Protein AF-A0A8R1HQI3-F1 (afdb_monomer_lite)

Organism: Caenorhabditis japonica (NCBI:txid281687)

InterPro domains:
  IPR038948 Protein POLR1D, isoform 2-like [PTHR34769] (55-111)
  IPR060590 POLR1D, N-terminal domain [PF28113] (49-102)

Secondary structure (DSSP, 8-state):
--HHHHHHHHHHHHHHHHHHHHHHTT--------SS-TTHHHHHHHHHHHHHHHHHHHHHHHHHHHHHHHHHHHHH-TT-S------S--HHHHHHHHHHHS-------PPP-

Structure (mmCIF, N/CA/C/O backbone):
data_AF-A0A8R1HQI3-F1
#
_entry.id   AF-A0A8R1HQI3-F1
#
loop_
_atom_site.group_PDB
_atom_site.id
_atom_site.type_symbol
_atom_site.label_atom_id
_atom_site.label_alt_id
_atom_site.label_comp_id
_atom_site.label_asym_id
_atom_site.label_entity_id
_atom_site.label_seq_id
_atom_site.pdbx_PDB_ins_code
_atom_site.Cartn_x
_atom_site.Cartn_y
_atom_site.Cartn_z
_atom_site.occupancy
_atom_site.B_iso_or_equiv
_atom_site.auth_seq_id
_atom_site.auth_comp_id
_atom_site.auth_asym_id
_atom_site.auth_atom_id
_atom_site.pdbx_PDB_model_num
ATOM 1 N N . MET A 1 1 ? 20.725 -48.445 -47.291 1.00 54.22 1 MET A N 1
ATOM 2 C CA . MET A 1 1 ? 21.221 -49.266 -46.162 1.00 54.22 1 MET A CA 1
ATOM 3 C C . MET A 1 1 ? 22.489 -48.640 -45.551 1.00 54.22 1 MET A C 1
ATOM 5 O O . MET A 1 1 ? 23.578 -49.140 -45.784 1.00 54.22 1 MET A O 1
ATOM 9 N N . SER A 1 2 ? 22.367 -47.527 -44.808 1.00 58.84 2 SER A N 1
ATOM 10 C CA . SER A 1 2 ? 23.487 -46.846 -44.094 1.00 58.84 2 SER A CA 1
ATOM 11 C C . SER A 1 2 ? 23.054 -46.206 -42.755 1.00 58.84 2 SER A C 1
ATOM 13 O O . SER A 1 2 ? 23.852 -45.630 -42.022 1.00 58.84 2 SER A O 1
ATOM 15 N N . THR A 1 3 ? 21.785 -46.345 -42.371 1.00 73.06 3 THR A N 1
ATOM 16 C CA . THR A 1 3 ? 21.202 -45.599 -41.246 1.00 73.06 3 THR A CA 1
ATOM 17 C C . THR A 1 3 ? 21.750 -46.016 -39.886 1.00 73.06 3 THR A C 1
ATOM 19 O O . THR A 1 3 ? 21.820 -45.196 -38.978 1.00 73.06 3 THR A O 1
ATOM 22 N N . ASP A 1 4 ? 22.150 -47.276 -39.716 1.00 79.31 4 ASP A N 1
ATOM 23 C CA . ASP A 1 4 ? 22.550 -47.777 -38.396 1.00 79.31 4 ASP A CA 1
ATOM 24 C C . ASP A 1 4 ? 23.981 -47.384 -38.033 1.00 79.31 4 ASP A C 1
ATOM 26 O O . ASP A 1 4 ? 24.254 -47.055 -36.880 1.00 79.31 4 ASP A O 1
ATOM 30 N N . LYS A 1 5 ? 24.876 -47.299 -39.025 1.00 83.06 5 LYS A N 1
ATOM 31 C CA . LYS A 1 5 ? 26.230 -46.758 -38.829 1.00 83.06 5 LYS A CA 1
ATOM 32 C C . LYS A 1 5 ? 26.186 -45.261 -38.519 1.00 83.06 5 LYS A C 1
ATOM 34 O O . LYS A 1 5 ? 26.921 -44.790 -37.656 1.00 83.06 5 LYS A O 1
ATOM 39 N N . GLU A 1 6 ? 25.288 -44.524 -39.169 1.00 83.19 6 GLU A N 1
ATOM 40 C CA . GLU A 1 6 ? 25.058 -43.102 -38.894 1.00 83.19 6 GLU A CA 1
ATOM 41 C C . GLU A 1 6 ? 24.488 -42.873 -37.489 1.00 83.19 6 GLU A C 1
ATOM 43 O O . GLU A 1 6 ? 24.996 -42.021 -36.760 1.00 83.19 6 GLU A O 1
ATOM 48 N N . LYS A 1 7 ? 23.511 -43.682 -37.058 1.00 84.00 7 LYS A N 1
ATOM 49 C CA . LYS A 1 7 ? 22.971 -43.641 -35.687 1.00 84.00 7 LYS A CA 1
ATOM 50 C C . LYS A 1 7 ? 24.033 -43.979 -34.637 1.00 84.00 7 LYS A C 1
ATOM 52 O O . LYS A 1 7 ? 24.120 -43.300 -33.617 1.00 84.00 7 LYS A O 1
ATOM 57 N N . GLN A 1 8 ? 24.869 -44.990 -34.887 1.00 85.31 8 GLN A N 1
ATOM 58 C CA . GLN A 1 8 ? 25.975 -45.348 -33.989 1.00 85.31 8 GLN A CA 1
ATOM 59 C C . GLN A 1 8 ? 27.012 -44.227 -33.883 1.00 85.31 8 GLN A C 1
ATOM 61 O O . GLN A 1 8 ? 27.466 -43.918 -32.780 1.00 85.31 8 GLN A O 1
ATOM 66 N N . LYS A 1 9 ? 27.343 -43.577 -35.004 1.00 90.00 9 LYS A N 1
ATOM 67 C CA . LYS A 1 9 ? 28.240 -42.419 -35.025 1.00 90.00 9 LYS A CA 1
ATOM 68 C C . LYS A 1 9 ? 27.655 -41.246 -34.233 1.00 90.00 9 LYS A C 1
ATOM 70 O O . LYS A 1 9 ? 28.336 -40.706 -33.370 1.00 90.00 9 LYS A O 1
ATOM 75 N N . GLN A 1 10 ? 26.378 -40.919 -34.443 1.00 86.38 10 GLN A N 1
ATOM 76 C CA . GLN A 1 10 ? 25.692 -39.869 -33.682 1.00 86.38 10 GLN A CA 1
ATOM 77 C C . GLN A 1 10 ? 25.689 -40.163 -32.177 1.00 86.38 10 GLN A C 1
ATOM 79 O O . GLN A 1 10 ? 25.988 -39.280 -31.376 1.00 86.38 10 GLN A O 1
ATOM 84 N N . MET A 1 11 ? 25.413 -41.407 -31.777 1.00 88.06 11 MET A N 1
ATOM 85 C CA . MET A 1 11 ? 25.455 -41.820 -30.372 1.00 88.06 11 MET A CA 1
ATOM 86 C C . MET A 1 11 ? 26.858 -41.662 -29.767 1.00 88.06 11 MET A C 1
ATOM 88 O O . MET A 1 11 ? 26.991 -41.138 -28.660 1.00 88.06 11 MET A O 1
ATOM 92 N N . GLN A 1 12 ? 27.910 -42.054 -30.493 1.00 90.56 12 GLN A N 1
ATOM 93 C CA . GLN A 1 12 ? 29.293 -41.842 -30.052 1.00 90.56 12 GLN A CA 1
ATOM 94 C C . GLN A 1 12 ? 29.631 -40.352 -29.934 1.00 90.56 12 GLN A C 1
ATOM 96 O O . GLN A 1 12 ? 30.247 -39.947 -28.948 1.00 90.56 12 GLN A O 1
ATOM 101 N N . ASP A 1 13 ? 29.172 -39.522 -30.870 1.00 91.00 13 ASP A N 1
ATOM 102 C CA . ASP A 1 13 ? 29.363 -38.071 -30.827 1.00 91.00 13 ASP A CA 1
ATOM 103 C C . ASP A 1 13 ? 28.666 -37.438 -29.608 1.00 91.00 13 ASP A C 1
ATOM 105 O O . ASP A 1 13 ? 29.255 -36.588 -28.931 1.00 91.00 13 ASP A O 1
ATOM 109 N N . PHE A 1 14 ? 27.459 -37.894 -29.249 1.00 89.19 14 PHE A N 1
ATOM 110 C CA . PHE A 1 14 ? 26.763 -37.448 -28.035 1.00 89.19 14 PHE A CA 1
ATOM 111 C C . PHE A 1 14 ? 27.504 -37.842 -26.754 1.00 89.19 14 PHE A C 1
ATOM 113 O O . PHE A 1 14 ? 27.678 -37.001 -25.867 1.00 89.19 14 PHE A O 1
ATOM 120 N N . LEU A 1 15 ? 27.984 -39.084 -26.663 1.00 89.12 15 LEU A N 1
ATOM 121 C CA . LEU A 1 15 ? 28.762 -39.561 -25.515 1.00 89.12 15 LEU A CA 1
ATOM 122 C C . LEU A 1 15 ? 30.090 -38.804 -25.383 1.00 89.12 15 LEU A C 1
ATOM 124 O O . LEU A 1 15 ? 30.500 -38.444 -24.281 1.00 89.12 15 LEU A O 1
ATOM 128 N N . ASN A 1 16 ? 30.744 -38.494 -26.503 1.00 86.75 16 ASN A N 1
ATOM 129 C CA . ASN A 1 16 ? 31.960 -37.681 -26.531 1.00 86.75 16 ASN A CA 1
ATOM 130 C C . ASN A 1 16 ? 31.691 -36.237 -26.091 1.00 86.75 16 ASN A C 1
ATOM 132 O O . ASN A 1 16 ? 32.478 -35.668 -25.337 1.00 86.75 16 ASN A O 1
ATOM 136 N N . ARG A 1 17 ? 30.570 -35.644 -26.522 1.00 85.88 17 ARG A N 1
ATOM 137 C CA . ARG A 1 17 ? 30.162 -34.293 -26.115 1.00 85.88 17 ARG A CA 1
ATOM 138 C C . ARG A 1 17 ? 29.819 -34.221 -24.628 1.00 85.88 17 ARG A C 1
ATOM 140 O O . ARG A 1 17 ? 30.193 -33.245 -23.986 1.00 85.88 17 ARG A O 1
ATOM 147 N N . LYS A 1 18 ? 29.157 -35.245 -24.078 1.00 83.44 18 LYS A N 1
ATOM 148 C CA . LYS A 1 18 ? 28.880 -35.349 -22.638 1.00 83.44 18 LYS A CA 1
ATOM 149 C C . LYS A 1 18 ? 30.156 -35.500 -21.819 1.00 83.44 18 LYS A C 1
ATOM 151 O O . LYS A 1 18 ? 30.368 -34.689 -20.932 1.00 83.44 18 LYS A O 1
ATOM 156 N N . ARG A 1 19 ? 31.071 -36.393 -22.216 1.00 82.12 19 ARG A N 1
ATOM 157 C CA . ARG A 1 19 ? 32.392 -36.513 -21.570 1.00 82.12 19 ARG A CA 1
ATOM 158 C C . ARG A 1 19 ? 33.177 -35.199 -21.574 1.00 82.12 19 ARG A C 1
ATOM 160 O O . ARG A 1 19 ? 33.792 -34.861 -20.574 1.00 82.12 19 ARG A O 1
ATOM 167 N N . LYS A 1 20 ? 33.137 -34.438 -22.674 1.00 78.56 20 LYS A N 1
ATOM 168 C CA . LYS A 1 20 ? 33.763 -33.106 -22.746 1.00 78.56 20 LYS A CA 1
ATOM 169 C C . LYS A 1 20 ? 33.091 -32.089 -21.824 1.00 78.56 20 LYS A C 1
ATOM 171 O O . LYS A 1 20 ? 33.792 -31.298 -21.216 1.00 78.56 20 LYS A O 1
ATOM 176 N N . LEU A 1 21 ? 31.761 -32.096 -21.725 1.00 72.75 21 LEU A N 1
ATOM 177 C CA . LEU A 1 21 ? 31.037 -31.214 -20.805 1.00 72.75 21 LEU A CA 1
ATOM 178 C C . LEU A 1 21 ? 31.344 -31.558 -19.351 1.00 72.75 21 LEU A C 1
ATOM 180 O O . LEU A 1 21 ? 31.695 -30.661 -18.609 1.00 72.75 21 LEU A O 1
ATOM 184 N N . ASP A 1 22 ? 31.301 -32.830 -18.967 1.00 71.06 22 ASP A N 1
ATOM 185 C CA . ASP A 1 22 ? 31.555 -33.236 -17.580 1.00 71.06 22 ASP A CA 1
ATOM 186 C C . ASP A 1 22 ? 33.009 -32.952 -17.152 1.00 71.06 22 ASP A C 1
ATOM 188 O O . ASP A 1 22 ? 33.262 -32.668 -15.986 1.00 71.06 22 ASP A O 1
ATOM 192 N N . MET A 1 23 ? 33.961 -32.956 -18.097 1.00 62.19 23 MET A N 1
ATOM 193 C CA . MET A 1 23 ? 35.342 -32.504 -17.865 1.00 62.19 23 MET A CA 1
ATOM 194 C C . MET A 1 23 ? 35.487 -30.975 -17.852 1.00 62.19 23 MET A C 1
ATOM 196 O O . MET A 1 23 ? 36.277 -30.451 -17.077 1.00 62.19 23 MET A O 1
ATOM 200 N N . ASN A 1 24 ? 34.711 -30.253 -18.664 1.00 58.66 24 ASN A N 1
ATOM 201 C CA . ASN A 1 24 ? 34.739 -28.788 -18.732 1.00 58.66 24 ASN A CA 1
ATOM 202 C C . ASN A 1 24 ? 33.805 -28.102 -17.715 1.00 58.66 24 ASN A C 1
ATOM 204 O O . ASN A 1 24 ? 33.840 -26.885 -17.604 1.00 58.66 24 ASN A O 1
ATOM 208 N N . VAL A 1 25 ? 32.997 -28.838 -16.944 1.00 50.72 25 VAL A N 1
ATOM 209 C CA . VAL A 1 25 ? 32.259 -28.309 -15.774 1.00 50.72 25 VAL A CA 1
ATOM 210 C C . VAL A 1 25 ? 33.221 -27.926 -14.634 1.00 50.72 25 VAL A C 1
ATOM 212 O O . VAL A 1 25 ? 32.820 -27.253 -13.691 1.00 50.72 25 VAL A O 1
ATOM 215 N N . ALA A 1 26 ? 34.510 -28.270 -14.745 1.00 47.75 26 ALA A N 1
ATOM 216 C CA . ALA A 1 26 ? 35.557 -27.692 -13.907 1.00 47.75 26 ALA A CA 1
ATOM 217 C C . ALA A 1 26 ? 36.027 -26.293 -14.370 1.00 47.75 26 ALA A C 1
ATOM 219 O O . ALA A 1 26 ? 36.597 -25.574 -13.558 1.00 47.75 26 ALA A O 1
ATOM 220 N N . ASP A 1 27 ? 35.761 -25.879 -15.617 1.00 44.19 27 ASP A N 1
ATOM 221 C CA . ASP A 1 27 ? 36.250 -24.619 -16.192 1.00 44.19 27 ASP A CA 1
ATOM 222 C C . ASP A 1 27 ? 35.126 -23.867 -16.928 1.00 44.19 27 ASP A C 1
ATOM 224 O O . ASP A 1 27 ? 34.942 -23.963 -18.144 1.00 44.19 27 ASP A O 1
ATOM 228 N N . ASP A 1 28 ? 34.392 -23.055 -16.166 1.00 47.25 28 ASP A N 1
ATOM 229 C CA . ASP A 1 28 ? 33.322 -22.143 -16.595 1.00 47.25 28 ASP A CA 1
ATOM 230 C C . ASP A 1 28 ? 33.834 -20.954 -17.447 1.00 47.25 28 ASP A C 1
ATOM 232 O O . ASP A 1 28 ? 33.504 -19.786 -17.231 1.00 47.25 28 ASP A O 1
ATOM 236 N N . SER A 1 29 ? 34.663 -21.204 -18.465 1.00 49.09 29 SER A N 1
ATOM 237 C CA . SER A 1 29 ? 34.996 -20.167 -19.441 1.00 49.09 29 SER A CA 1
ATOM 238 C C . SER A 1 29 ? 35.270 -20.722 -20.840 1.00 49.09 29 SER A C 1
ATOM 240 O O . SER A 1 29 ? 36.211 -21.469 -21.074 1.00 49.09 29 SER A O 1
ATOM 242 N N . LYS A 1 30 ? 34.475 -20.228 -21.802 1.00 49.09 30 LYS A N 1
ATOM 243 C CA . LYS A 1 30 ? 34.595 -20.347 -23.273 1.00 49.09 30 LYS A CA 1
ATOM 244 C C . LYS A 1 30 ? 33.816 -21.488 -23.941 1.00 49.09 30 LYS A C 1
ATOM 246 O O . LYS A 1 30 ? 34.360 -22.501 -24.366 1.00 49.09 30 LYS A O 1
ATOM 251 N N . LEU A 1 31 ? 32.561 -21.178 -24.266 1.00 43.59 31 LEU A N 1
ATOM 252 C CA . LEU A 1 31 ? 31.947 -21.599 -25.528 1.00 43.59 31 LEU A CA 1
ATOM 253 C C . LEU A 1 31 ? 31.699 -20.353 -26.394 1.00 43.59 31 LEU A C 1
ATOM 255 O O . LEU A 1 31 ? 30.727 -19.623 -26.208 1.00 43.59 31 LEU A O 1
ATOM 259 N N . GLN A 1 32 ? 32.614 -20.093 -27.331 1.00 46.75 32 GLN A N 1
ATOM 260 C CA . GLN A 1 32 ? 32.398 -19.176 -28.452 1.00 46.75 32 GLN A CA 1
ATOM 261 C C . GLN A 1 32 ? 31.700 -19.944 -29.586 1.00 46.75 32 GLN A C 1
ATOM 263 O O . GLN A 1 32 ? 32.235 -20.928 -30.089 1.00 46.75 32 GLN A O 1
ATOM 268 N N . ASN A 1 33 ? 30.523 -19.476 -30.006 1.00 46.62 33 ASN A N 1
ATOM 269 C CA . ASN A 1 33 ? 29.888 -19.881 -31.264 1.00 46.62 33 ASN A CA 1
ATOM 270 C C . ASN A 1 33 ? 30.332 -18.917 -32.380 1.00 46.62 33 ASN A C 1
ATOM 272 O O . ASN A 1 33 ? 30.289 -17.705 -32.140 1.00 46.62 33 ASN A O 1
ATOM 276 N N . PRO A 1 34 ? 30.674 -19.384 -33.595 1.00 57.75 34 PRO A N 1
ATOM 277 C CA . PRO A 1 34 ? 30.829 -18.507 -34.744 1.00 57.75 34 PRO A CA 1
ATOM 278 C C . PRO A 1 34 ? 29.482 -18.395 -35.475 1.00 57.75 34 PRO A C 1
ATOM 280 O O . PRO A 1 34 ? 28.982 -19.399 -35.966 1.00 57.75 34 PRO A O 1
ATOM 283 N N . SER A 1 35 ? 28.871 -17.204 -35.509 1.00 41.25 35 SER A N 1
ATOM 284 C CA . SER A 1 35 ? 28.145 -16.661 -36.677 1.00 41.25 35 SER A C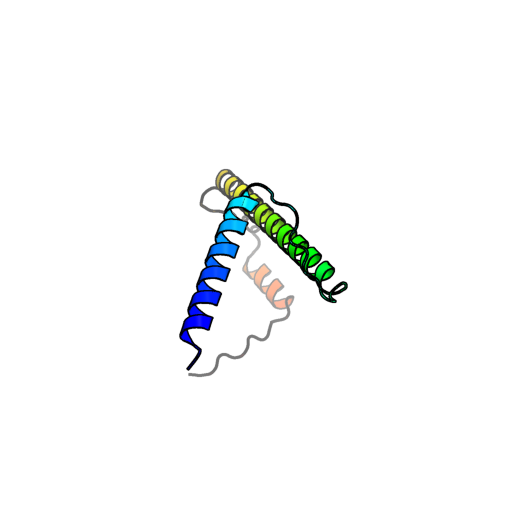A 1
ATOM 285 C C . SER A 1 35 ? 27.412 -15.350 -36.331 1.00 41.25 35 SER A C 1
ATOM 287 O O . SER A 1 35 ? 26.699 -15.260 -35.333 1.00 41.25 35 SER A O 1
ATOM 289 N N . THR A 1 36 ? 27.637 -14.343 -37.177 1.00 48.59 36 THR A N 1
ATOM 290 C CA . THR A 1 36 ? 26.870 -13.109 -37.457 1.00 48.59 36 THR A CA 1
ATOM 291 C C . THR A 1 36 ? 25.648 -12.800 -36.562 1.00 48.59 36 THR A C 1
ATOM 293 O O . THR A 1 36 ? 24.509 -13.092 -36.920 1.00 48.59 36 THR A O 1
ATOM 296 N N . SER A 1 37 ? 25.856 -12.177 -35.397 1.00 48.34 37 SER A N 1
ATOM 297 C CA . SER A 1 37 ? 24.776 -11.670 -34.525 1.00 48.34 37 SER A CA 1
ATOM 298 C C . SER A 1 37 ? 25.340 -10.678 -33.498 1.00 48.34 37 SER A C 1
ATOM 300 O O . SER A 1 37 ? 25.236 -10.883 -32.288 1.00 48.34 37 SER A O 1
ATOM 302 N N . SER A 1 38 ? 26.017 -9.629 -33.955 1.00 51.94 38 SER A N 1
ATOM 303 C CA . SER A 1 38 ? 26.572 -8.604 -33.060 1.00 51.94 38 SER A CA 1
ATOM 304 C C . SER A 1 38 ? 25.515 -7.639 -32.510 1.00 51.94 38 SER A C 1
ATOM 306 O O . SER A 1 38 ? 25.759 -7.038 -31.473 1.00 51.94 38 SER A O 1
ATOM 308 N N . GLU A 1 39 ? 24.333 -7.537 -33.125 1.00 48.34 39 GLU A N 1
ATOM 309 C CA . GLU A 1 39 ? 23.295 -6.585 -32.687 1.00 48.34 39 GLU A CA 1
ATOM 310 C C . GLU A 1 39 ? 22.222 -7.215 -31.782 1.00 48.34 39 GLU A C 1
ATOM 312 O O . GLU A 1 39 ? 21.786 -6.592 -30.825 1.00 48.34 39 GLU A O 1
ATOM 317 N N . LYS A 1 40 ? 21.851 -8.489 -31.976 1.00 49.84 40 LYS A N 1
ATOM 318 C CA . LYS A 1 40 ? 20.783 -9.126 -31.170 1.00 49.84 40 LYS A CA 1
ATOM 319 C C . LYS A 1 40 ? 21.213 -9.594 -29.775 1.00 49.84 40 LYS A C 1
ATOM 321 O O . LYS A 1 40 ? 20.371 -9.835 -28.919 1.00 49.84 40 LYS A O 1
ATOM 326 N N . LYS A 1 41 ? 22.517 -9.760 -29.530 1.00 48.22 41 LYS A N 1
ATOM 327 C CA . LYS A 1 41 ? 23.026 -10.304 -28.256 1.00 48.22 41 LYS A CA 1
ATOM 328 C C . LYS A 1 41 ? 23.059 -9.278 -27.121 1.00 48.22 41 LYS A C 1
ATOM 330 O O . LYS A 1 41 ? 22.923 -9.671 -25.969 1.00 48.22 41 LYS A O 1
ATOM 335 N N . SER A 1 42 ? 23.258 -8.001 -27.440 1.00 52.47 42 SER A N 1
ATOM 336 C CA . SER A 1 42 ? 23.332 -6.911 -26.459 1.00 52.47 42 SER A CA 1
ATOM 337 C C . SER A 1 42 ? 21.955 -6.544 -25.907 1.00 52.47 42 SER A C 1
ATOM 339 O O . SER A 1 42 ? 21.819 -6.282 -24.715 1.00 52.47 42 SER A O 1
ATOM 341 N N . GLU A 1 43 ? 20.923 -6.570 -26.747 1.00 56.34 43 GLU A N 1
ATOM 342 C CA . GLU A 1 43 ? 19.553 -6.250 -26.338 1.00 56.34 43 GLU A CA 1
ATOM 343 C C . GLU A 1 43 ? 18.987 -7.311 -25.384 1.00 56.34 43 GLU A C 1
ATOM 345 O O . GLU A 1 43 ? 18.420 -6.971 -24.347 1.00 56.34 43 GLU A O 1
ATOM 350 N N . GLU A 1 44 ? 19.233 -8.597 -25.659 1.00 56.69 44 GLU A N 1
ATOM 351 C CA . GLU A 1 44 ? 18.719 -9.695 -24.833 1.00 56.69 44 GLU A CA 1
ATOM 352 C C . GLU A 1 44 ? 19.377 -9.758 -23.440 1.00 56.69 44 GLU A C 1
ATOM 354 O O . GLU A 1 44 ? 18.717 -10.104 -22.459 1.00 56.69 44 GLU A O 1
ATOM 359 N N . SER A 1 45 ? 20.664 -9.405 -23.315 1.00 61.19 45 SER A N 1
ATOM 360 C CA . SER A 1 45 ? 21.329 -9.304 -22.006 1.00 61.19 45 SER A CA 1
ATOM 361 C C . SER A 1 45 ? 20.823 -8.108 -21.199 1.00 61.19 45 SER A C 1
ATOM 363 O O . SER A 1 45 ? 20.496 -8.259 -20.027 1.00 61.19 45 SER A O 1
ATOM 365 N N . VAL A 1 46 ? 20.658 -6.948 -21.844 1.00 66.12 46 VAL A N 1
ATOM 366 C CA . VAL A 1 46 ? 20.156 -5.730 -21.185 1.00 66.12 46 VAL A CA 1
ATOM 367 C C . VAL A 1 46 ? 18.704 -5.904 -20.724 1.00 66.12 46 VAL A C 1
ATOM 369 O O . VAL A 1 46 ? 18.306 -5.379 -19.685 1.00 66.12 46 VAL A O 1
ATOM 372 N N . GLU A 1 47 ? 17.890 -6.653 -21.466 1.00 67.31 47 GLU A N 1
ATOM 373 C CA . GLU A 1 47 ? 16.508 -6.941 -21.082 1.00 67.31 47 GLU A CA 1
ATOM 374 C C . GLU A 1 47 ? 16.404 -7.965 -19.941 1.00 67.31 47 GLU A C 1
ATOM 376 O O . GLU A 1 47 ? 15.567 -7.816 -19.044 1.00 67.31 47 GLU A O 1
ATOM 381 N N . LYS A 1 48 ? 17.297 -8.963 -19.908 1.00 71.38 48 LYS A N 1
ATOM 382 C CA . LYS A 1 48 ? 17.420 -9.897 -18.778 1.00 71.38 48 LYS A CA 1
ATOM 383 C C . LYS A 1 48 ? 17.803 -9.173 -17.486 1.00 71.38 48 LYS A C 1
ATOM 385 O O . LYS A 1 48 ? 17.168 -9.429 -16.461 1.00 71.38 48 LYS A O 1
ATOM 390 N N . ASP A 1 49 ? 18.737 -8.229 -17.549 1.00 76.25 49 ASP A N 1
ATOM 391 C CA . ASP A 1 49 ? 19.158 -7.434 -16.390 1.00 76.25 49 ASP A CA 1
ATOM 392 C C . ASP A 1 49 ? 18.017 -6.541 -15.879 1.00 76.25 49 ASP A C 1
ATOM 394 O O . ASP A 1 49 ? 17.675 -6.576 -14.696 1.00 76.25 49 ASP A O 1
ATOM 398 N N . LYS A 1 50 ? 17.306 -5.842 -16.776 1.00 84.00 50 LYS A N 1
ATOM 399 C CA . LYS A 1 50 ? 16.112 -5.050 -16.414 1.00 84.00 50 LYS A CA 1
ATOM 400 C C . LYS A 1 50 ? 15.023 -5.897 -15.757 1.00 84.00 50 LYS A C 1
ATOM 402 O O . LYS A 1 50 ? 14.377 -5.454 -14.806 1.00 84.00 50 LYS A O 1
ATOM 407 N N . ARG A 1 51 ? 14.795 -7.118 -16.248 1.00 86.19 51 ARG A N 1
ATOM 408 C CA . ARG A 1 51 ? 13.807 -8.038 -15.666 1.00 86.19 51 ARG A CA 1
ATOM 409 C C . ARG A 1 51 ? 14.220 -8.497 -14.267 1.00 86.19 51 ARG A C 1
ATOM 411 O O . ARG A 1 51 ? 13.363 -8.596 -13.389 1.00 86.19 51 ARG A O 1
ATOM 418 N N . GLN A 1 52 ? 15.508 -8.750 -14.045 1.00 89.81 52 GLN A N 1
ATOM 419 C CA . GLN A 1 52 ? 16.042 -9.080 -12.722 1.00 89.81 52 GLN A CA 1
ATOM 420 C C . GLN A 1 52 ? 15.926 -7.896 -11.753 1.00 89.81 52 GLN A C 1
ATOM 422 O O . GLN A 1 52 ? 15.458 -8.071 -10.629 1.00 89.81 52 GLN A O 1
ATOM 427 N N . GLU A 1 53 ? 16.243 -6.678 -12.191 1.00 90.75 53 GLU A N 1
ATOM 428 C CA . GLU A 1 53 ? 16.065 -5.465 -11.384 1.00 90.75 53 GLU A CA 1
ATOM 429 C C . GLU A 1 53 ? 14.599 -5.235 -10.997 1.00 90.75 53 GLU A C 1
ATOM 431 O O . GLU A 1 53 ? 14.290 -4.927 -9.842 1.00 90.75 53 GLU A O 1
ATOM 436 N N . GLN A 1 54 ? 13.673 -5.416 -11.944 1.00 94.50 54 GLN A N 1
ATOM 437 C CA . GLN A 1 54 ? 12.235 -5.327 -11.683 1.00 94.50 54 GLN A CA 1
ATOM 438 C C . GLN A 1 54 ? 11.774 -6.387 -10.684 1.00 94.50 54 GLN A C 1
ATOM 440 O O . GLN A 1 54 ? 10.986 -6.080 -9.787 1.00 94.50 54 GLN A O 1
ATOM 445 N N . TYR A 1 55 ? 12.284 -7.613 -10.804 1.00 94.62 55 TYR A N 1
ATOM 446 C CA . TYR A 1 55 ? 11.990 -8.693 -9.869 1.00 94.62 55 TYR A CA 1
ATOM 447 C C . TYR A 1 55 ? 12.480 -8.364 -8.453 1.00 94.62 55 TYR A C 1
ATOM 449 O O . TYR A 1 55 ? 11.707 -8.447 -7.498 1.00 94.62 55 TYR A O 1
ATOM 457 N N . GLU A 1 56 ? 13.723 -7.904 -8.306 1.00 96.31 56 GLU A N 1
ATOM 458 C CA . GLU A 1 56 ? 14.269 -7.505 -7.007 1.00 96.31 56 GLU A CA 1
ATOM 459 C C . GLU A 1 56 ? 13.528 -6.299 -6.417 1.00 96.31 56 GLU A C 1
ATOM 461 O O . GLU A 1 56 ? 13.269 -6.245 -5.211 1.00 96.31 56 GLU A O 1
ATOM 466 N N . LYS A 1 57 ? 13.108 -5.347 -7.256 1.00 96.88 57 LYS A N 1
ATOM 467 C CA . LYS A 1 57 ? 12.270 -4.219 -6.833 1.00 96.88 57 LYS A CA 1
ATOM 468 C C . LYS A 1 57 ? 10.900 -4.687 -6.336 1.00 96.88 57 LYS A C 1
ATOM 470 O O . LYS A 1 57 ? 10.462 -4.241 -5.276 1.00 96.88 57 LYS A O 1
ATOM 475 N N . ALA A 1 58 ? 10.246 -5.598 -7.056 1.00 96.00 58 ALA A N 1
ATOM 476 C CA . ALA A 1 58 ? 8.961 -6.169 -6.658 1.00 96.00 58 ALA A CA 1
ATOM 477 C C . ALA A 1 58 ? 9.080 -6.960 -5.347 1.00 96.00 58 ALA A C 1
ATOM 479 O O . ALA A 1 58 ? 8.285 -6.769 -4.428 1.00 96.00 58 ALA A O 1
ATOM 480 N N . LYS A 1 59 ? 10.129 -7.777 -5.212 1.00 97.06 59 LYS A N 1
ATOM 481 C CA . LYS A 1 59 ? 10.444 -8.519 -3.986 1.00 97.06 59 LYS A CA 1
ATOM 482 C C . LYS A 1 59 ? 10.627 -7.580 -2.793 1.00 97.06 59 LYS A C 1
ATOM 484 O O . LYS A 1 59 ? 10.018 -7.795 -1.746 1.00 97.06 59 LYS A O 1
ATOM 489 N N . LYS A 1 60 ? 11.410 -6.507 -2.950 1.00 97.06 60 LYS A N 1
ATOM 490 C CA . LYS A 1 60 ? 11.603 -5.488 -1.903 1.00 97.06 60 LYS A CA 1
ATOM 491 C C . LYS A 1 60 ? 10.294 -4.795 -1.522 1.00 97.06 60 LYS A C 1
ATOM 493 O O . LYS A 1 60 ? 10.055 -4.601 -0.333 1.00 97.06 60 LYS A O 1
ATOM 498 N N . ALA A 1 61 ? 9.445 -4.465 -2.496 1.00 96.50 61 ALA A N 1
ATOM 499 C CA . ALA A 1 61 ? 8.142 -3.853 -2.240 1.00 96.50 61 ALA A CA 1
ATOM 500 C C . ALA A 1 61 ? 7.220 -4.780 -1.429 1.00 96.50 61 ALA A C 1
ATOM 502 O O . ALA A 1 61 ? 6.662 -4.349 -0.423 1.00 96.50 61 ALA A O 1
ATOM 503 N N . LEU A 1 62 ? 7.145 -6.066 -1.788 1.00 96.88 62 LEU A N 1
ATOM 504 C CA . LEU A 1 62 ? 6.367 -7.060 -1.038 1.00 96.88 62 LEU A CA 1
ATOM 505 C C . LEU A 1 62 ? 6.861 -7.216 0.407 1.00 96.88 62 LEU A C 1
ATOM 507 O O . LEU A 1 62 ? 6.061 -7.237 1.340 1.00 96.88 62 LEU A O 1
ATOM 511 N N . LEU A 1 63 ? 8.181 -7.283 0.609 1.00 97.12 63 LEU A N 1
ATOM 512 C CA . LEU A 1 63 ? 8.777 -7.342 1.948 1.00 97.12 63 LEU A CA 1
ATOM 513 C C . LEU A 1 63 ? 8.485 -6.083 2.775 1.00 97.12 63 LEU A C 1
ATOM 515 O O . LEU A 1 63 ? 8.240 -6.183 3.978 1.00 97.12 63 LEU A O 1
ATOM 519 N N . PHE A 1 64 ? 8.517 -4.906 2.151 1.00 97.50 64 PHE A N 1
ATOM 520 C CA . PHE A 1 64 ? 8.188 -3.646 2.812 1.00 97.50 64 PHE A CA 1
ATOM 521 C C . PHE A 1 64 ? 6.716 -3.600 3.235 1.00 97.50 64 PHE A C 1
ATOM 523 O O . PHE A 1 64 ? 6.420 -3.295 4.392 1.00 97.50 64 PHE A O 1
ATOM 530 N N . ASP A 1 65 ? 5.801 -3.972 2.340 1.00 94.94 65 ASP A N 1
ATOM 531 C CA . ASP A 1 65 ? 4.369 -3.995 2.635 1.00 94.94 65 ASP A CA 1
ATOM 532 C C . ASP A 1 65 ? 4.023 -5.010 3.728 1.00 94.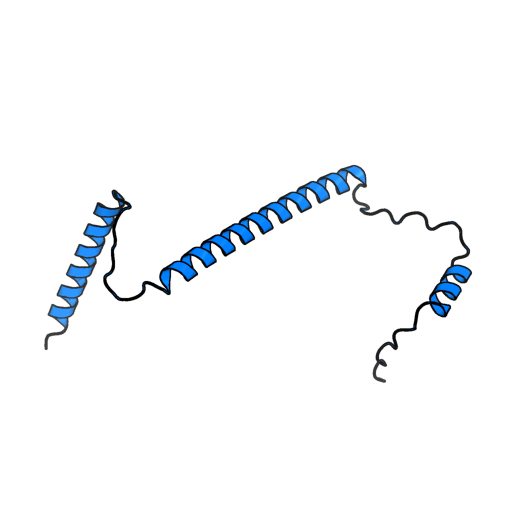94 65 ASP A C 1
ATOM 534 O O . ASP A 1 65 ? 3.222 -4.700 4.610 1.00 94.94 65 ASP A O 1
ATOM 538 N N . ALA A 1 66 ? 4.673 -6.178 3.748 1.00 95.12 66 ALA A N 1
ATOM 539 C CA . ALA A 1 66 ? 4.503 -7.164 4.814 1.00 95.12 66 ALA A CA 1
ATOM 540 C C . ALA A 1 66 ? 4.942 -6.623 6.188 1.00 95.12 66 ALA A C 1
ATOM 542 O O . ALA A 1 66 ? 4.214 -6.772 7.172 1.00 95.12 66 ALA A O 1
ATOM 543 N N . LYS A 1 67 ? 6.097 -5.943 6.263 1.00 95.69 67 LYS A N 1
ATOM 544 C CA . LYS A 1 67 ? 6.563 -5.291 7.502 1.00 95.69 67 LYS A CA 1
ATOM 545 C C . LYS A 1 67 ? 5.591 -4.208 7.963 1.00 95.69 67 LYS A C 1
ATOM 547 O O . LYS A 1 67 ? 5.170 -4.210 9.115 1.00 95.69 67 LYS A O 1
ATOM 552 N N . ARG A 1 68 ? 5.159 -3.344 7.044 1.00 92.56 68 ARG A N 1
ATOM 553 C CA . ARG A 1 68 ? 4.184 -2.283 7.321 1.00 92.56 68 ARG A CA 1
ATOM 554 C C . ARG A 1 68 ? 2.835 -2.839 7.782 1.00 92.56 68 ARG A C 1
ATOM 556 O O . ARG A 1 68 ? 2.177 -2.242 8.631 1.00 92.56 68 ARG A O 1
ATOM 563 N N . ALA A 1 69 ? 2.395 -3.956 7.206 1.00 87.31 69 ALA A N 1
ATOM 564 C CA . ALA A 1 69 ? 1.166 -4.632 7.605 1.00 87.31 69 ALA A CA 1
ATOM 565 C C . ALA A 1 69 ? 1.276 -5.191 9.028 1.00 87.31 69 ALA A C 1
ATOM 567 O O . ALA A 1 69 ? 0.352 -4.993 9.815 1.00 87.31 69 ALA A O 1
ATOM 568 N N . LYS A 1 70 ? 2.416 -5.806 9.374 1.00 90.69 70 LYS A N 1
ATOM 569 C CA . LYS A 1 70 ? 2.710 -6.258 10.739 1.00 90.69 70 LYS A CA 1
ATOM 570 C C . LYS A 1 70 ? 2.653 -5.094 11.734 1.00 90.69 70 LYS A C 1
ATOM 572 O O . LYS A 1 70 ? 1.895 -5.163 12.692 1.00 90.69 70 LYS A O 1
ATOM 577 N N . GLU A 1 71 ? 3.374 -4.007 11.466 1.00 89.25 71 GLU A N 1
ATOM 578 C CA . GLU A 1 71 ? 3.381 -2.815 12.329 1.00 89.25 71 GLU A CA 1
ATOM 579 C C . GLU A 1 71 ? 1.978 -2.219 12.495 1.00 89.25 71 GLU A C 1
ATOM 581 O O . GLU A 1 71 ? 1.565 -1.885 13.600 1.00 89.25 71 GLU A O 1
ATOM 586 N N . ARG A 1 72 ? 1.193 -2.121 11.414 1.00 85.75 72 ARG A N 1
ATOM 587 C CA . ARG A 1 72 ? -0.204 -1.666 11.506 1.00 85.75 72 ARG A CA 1
ATOM 588 C C . ARG A 1 72 ? -1.069 -2.592 12.349 1.00 85.75 72 ARG A C 1
ATOM 590 O O . ARG A 1 72 ? -1.918 -2.095 13.082 1.00 85.75 72 ARG A O 1
ATOM 597 N N . ALA A 1 73 ? -0.902 -3.903 12.211 1.00 86.44 73 ALA A N 1
ATOM 598 C CA . ALA A 1 73 ? -1.65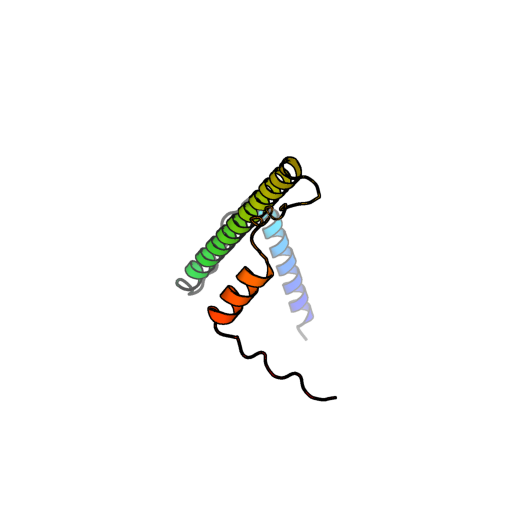4 -4.873 12.994 1.00 86.44 73 ALA A CA 1
ATOM 599 C C . ALA A 1 73 ? -1.296 -4.779 14.484 1.00 86.44 73 ALA A C 1
ATOM 601 O O . ALA A 1 73 ? -2.186 -4.870 15.320 1.00 86.44 73 ALA A O 1
ATOM 602 N N . GLU A 1 74 ? -0.029 -4.531 14.819 1.00 86.31 74 GLU A N 1
ATOM 603 C CA . GLU A 1 74 ? 0.408 -4.291 16.200 1.00 86.31 74 GLU A CA 1
ATOM 604 C C . GLU A 1 74 ? -0.126 -2.956 16.747 1.00 86.31 74 GLU A C 1
ATOM 606 O O . GLU A 1 74 ? -0.622 -2.905 17.869 1.00 86.31 74 GLU A O 1
ATOM 611 N N . LEU A 1 75 ? -0.083 -1.884 15.948 1.00 85.19 75 LEU A N 1
ATOM 612 C CA . LEU A 1 75 ? -0.510 -0.544 16.367 1.00 85.19 75 LEU A CA 1
ATOM 613 C C . LEU A 1 75 ? -2.030 -0.389 16.491 1.00 85.19 75 LEU A C 1
ATOM 615 O O . LEU A 1 75 ? -2.502 0.316 17.380 1.00 85.19 75 LEU A O 1
ATOM 619 N N . VAL A 1 76 ? -2.801 -0.977 15.572 1.00 82.19 76 VAL A N 1
ATOM 620 C CA . VAL A 1 76 ? -4.257 -0.755 15.468 1.00 82.19 76 VAL A CA 1
ATOM 621 C C . VAL A 1 76 ? -5.067 -2.013 15.809 1.00 82.19 76 VAL A C 1
ATOM 623 O O . VAL A 1 76 ? -6.283 -1.948 15.991 1.00 82.19 76 VAL A O 1
ATOM 626 N N . GLY A 1 77 ? -4.406 -3.160 15.956 1.00 78.94 77 GLY A N 1
ATOM 627 C CA . GLY A 1 77 ? -5.043 -4.427 16.293 1.00 78.94 77 GLY A CA 1
ATOM 628 C C . GLY A 1 77 ? -5.789 -5.085 15.120 1.00 78.94 77 GLY A C 1
ATOM 629 O O . GLY A 1 77 ? -5.766 -4.599 13.983 1.00 78.94 77 GLY A O 1
ATOM 630 N N . PRO A 1 78 ? -6.504 -6.196 15.386 1.00 72.44 78 PRO A N 1
ATOM 631 C CA . PRO A 1 78 ? -7.229 -6.971 14.372 1.00 72.44 78 PRO A CA 1
ATOM 632 C C . PRO A 1 78 ? -8.391 -6.213 13.708 1.00 72.44 78 PRO A C 1
ATOM 634 O O . PRO A 1 78 ? -8.884 -6.641 12.668 1.00 72.44 78 PRO A O 1
ATOM 637 N N . GLN A 1 79 ? -8.809 -5.070 14.263 1.00 73.06 79 GLN A N 1
ATOM 638 C CA . GLN A 1 79 ? -9.858 -4.226 13.686 1.00 73.06 79 GLN A CA 1
ATOM 639 C C . GLN A 1 79 ? -9.375 -3.411 12.464 1.00 73.06 79 GLN A C 1
ATOM 641 O O . GLN A 1 79 ? -10.200 -2.882 11.718 1.00 73.06 79 GLN A O 1
ATOM 646 N N . GLY A 1 80 ? -8.059 -3.317 12.223 1.00 75.25 80 GLY A N 1
ATOM 647 C CA . GLY A 1 80 ? -7.496 -2.601 11.074 1.00 75.25 80 GLY A CA 1
ATOM 648 C C . GLY A 1 80 ? -7.713 -1.083 11.133 1.00 75.25 80 GLY A C 1
ATOM 649 O O . GLY A 1 80 ? -7.712 -0.497 12.207 1.00 75.25 80 GLY A O 1
ATOM 650 N N . TYR A 1 81 ? -7.883 -0.417 9.980 1.00 67.50 81 TYR A N 1
ATOM 651 C CA . TYR A 1 81 ? -8.136 1.033 9.912 1.00 67.50 81 TYR A CA 1
ATOM 652 C C . TYR A 1 81 ? -9.449 1.387 10.625 1.00 67.50 81 TYR A C 1
ATOM 654 O O . TYR A 1 81 ? -10.539 1.238 10.067 1.00 67.50 81 TYR A O 1
ATOM 662 N N . LEU A 1 82 ? -9.344 1.878 11.861 1.00 69.50 82 LEU A N 1
ATOM 663 C CA . LEU A 1 82 ? -10.492 2.377 12.600 1.00 69.50 82 LEU A CA 1
ATOM 664 C C . LEU A 1 82 ? -11.027 3.612 11.871 1.00 69.50 82 LEU A C 1
ATOM 666 O O . LEU A 1 82 ? -10.368 4.653 11.836 1.00 69.50 82 LEU A O 1
ATOM 670 N N . LYS A 1 83 ? -12.218 3.492 11.268 1.00 71.00 83 LYS A N 1
ATOM 671 C CA . LYS A 1 83 ? -12.877 4.623 10.608 1.00 71.00 83 LYS A CA 1
ATOM 672 C C . LYS A 1 83 ? -12.935 5.778 11.615 1.00 71.00 83 LYS A C 1
ATOM 674 O O . LYS A 1 83 ? -13.549 5.599 12.672 1.00 71.00 83 LYS A O 1
ATOM 679 N N . PRO A 1 84 ? -12.317 6.938 11.323 1.00 73.31 84 PRO A N 1
ATOM 680 C CA . PRO A 1 84 ? -12.321 8.050 12.257 1.00 73.31 84 PRO A CA 1
ATOM 681 C C . PRO A 1 84 ? -13.769 8.404 12.582 1.00 73.31 84 PRO A C 1
ATOM 683 O O . PRO A 1 84 ? -14.638 8.351 11.701 1.00 73.31 84 PRO A O 1
ATOM 686 N N . LYS A 1 85 ? -14.040 8.730 13.852 1.00 74.38 85 LYS A N 1
ATOM 687 C CA . LYS A 1 85 ? -15.362 9.207 14.265 1.00 74.38 85 LYS A CA 1
ATOM 688 C C . LYS A 1 85 ? -15.689 10.402 13.375 1.00 74.38 85 LYS A C 1
ATOM 690 O O . LYS A 1 85 ? -15.042 11.440 13.471 1.00 74.38 85 LYS A O 1
ATOM 695 N N . SER A 1 86 ? -16.642 10.225 12.458 1.00 70.50 86 SER A N 1
ATOM 696 C CA . SER A 1 86 ? -17.127 11.328 11.636 1.00 70.50 86 SER A CA 1
ATOM 697 C C . SER A 1 86 ? -17.546 12.439 12.586 1.00 70.50 86 SER A C 1
ATOM 699 O O . SER A 1 86 ? -18.209 12.131 13.582 1.00 70.50 86 SER A O 1
ATOM 701 N N . LEU A 1 87 ? -17.173 13.687 12.284 1.00 75.31 87 LEU A N 1
ATOM 702 C CA . LEU A 1 87 ? -17.648 14.857 13.024 1.00 75.31 87 LEU A CA 1
ATOM 703 C C . LEU A 1 87 ? -19.145 14.684 13.307 1.00 75.31 87 LEU A C 1
ATOM 705 O O . LEU A 1 87 ? -19.873 14.200 12.430 1.00 75.31 87 LEU A O 1
ATOM 709 N N . SER A 1 88 ? -19.611 15.079 14.495 1.00 77.06 88 SER A N 1
ATOM 710 C CA . SER A 1 88 ? -21.016 14.979 14.943 1.00 77.06 88 SER A CA 1
ATOM 711 C C . SER A 1 88 ? -21.986 15.866 14.141 1.00 77.06 88 SER A C 1
ATOM 713 O O . SER A 1 88 ? -23.025 16.301 14.622 1.00 77.06 88 SER A O 1
ATOM 715 N N . THR A 1 89 ? -21.646 16.141 12.889 1.00 74.81 89 THR A N 1
ATOM 716 C CA . THR A 1 89 ? -22.472 16.773 11.878 1.00 74.81 89 THR A CA 1
ATOM 717 C C . THR A 1 89 ? -23.757 15.986 11.645 1.00 74.81 89 THR A C 1
ATOM 719 O O . THR A 1 89 ? -23.797 14.751 11.696 1.00 74.81 89 THR A O 1
ATOM 722 N N . ASN A 1 90 ? -24.825 16.718 11.333 1.00 84.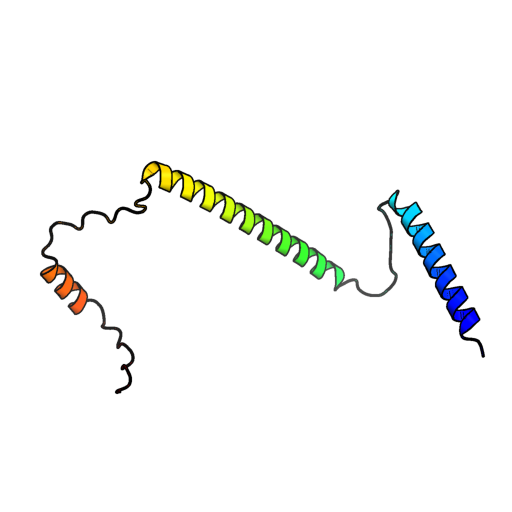50 90 ASN A N 1
ATOM 723 C CA . ASN A 1 90 ? -26.068 16.128 10.872 1.00 84.50 90 ASN A CA 1
ATOM 724 C C . ASN A 1 90 ? -25.808 15.389 9.547 1.00 84.50 90 ASN A C 1
ATOM 726 O O . ASN A 1 90 ? -25.657 16.004 8.490 1.00 84.50 90 ASN A O 1
ATOM 730 N N . LYS A 1 91 ? -25.760 14.053 9.606 1.00 85.94 91 LYS A N 1
ATOM 731 C CA . LYS A 1 91 ? -25.447 13.191 8.454 1.00 85.94 91 LYS A CA 1
ATOM 732 C C . LYS A 1 91 ? -26.391 13.427 7.273 1.00 85.94 91 LYS A C 1
ATOM 734 O O . LYS A 1 91 ? -25.967 13.282 6.132 1.00 85.94 91 LYS A O 1
ATOM 739 N N . GLN A 1 92 ? -27.640 13.823 7.535 1.00 86.75 92 GLN A N 1
ATOM 740 C CA . GLN A 1 92 ? -28.616 14.135 6.489 1.00 86.75 92 GLN A CA 1
ATOM 741 C C . GLN A 1 92 ? -28.270 15.435 5.768 1.00 86.75 92 GLN A C 1
ATOM 743 O O . GLN A 1 92 ? -28.358 15.499 4.545 1.00 86.75 92 GLN A O 1
ATOM 748 N N . PHE A 1 93 ? -27.836 16.454 6.512 1.00 86.69 93 PHE A N 1
ATOM 749 C CA . PHE A 1 93 ? -27.371 17.708 5.927 1.00 86.69 93 PHE A CA 1
ATOM 750 C C . PHE A 1 93 ? -26.156 17.466 5.027 1.00 86.69 93 PHE A C 1
ATOM 752 O O . PHE A 1 93 ? -26.190 17.814 3.851 1.00 86.69 93 PHE A O 1
ATOM 759 N N . LEU A 1 94 ? -25.128 16.779 5.536 1.00 85.31 94 LEU A N 1
ATOM 760 C CA . LEU A 1 94 ? -23.925 16.479 4.756 1.00 85.31 94 LEU A CA 1
ATOM 761 C C . LEU A 1 94 ? -24.241 15.640 3.508 1.00 85.31 94 LEU A C 1
ATOM 763 O O . LEU A 1 94 ? -23.738 15.935 2.428 1.00 85.31 94 LEU A O 1
ATOM 767 N N . LYS A 1 95 ? -25.116 14.634 3.637 1.00 87.06 95 LYS A N 1
ATOM 768 C CA . LYS A 1 95 ? -25.576 13.820 2.506 1.00 87.06 95 LYS A CA 1
ATOM 769 C C . LYS A 1 95 ? -26.226 14.680 1.417 1.00 87.06 95 LYS A C 1
ATOM 771 O O . LYS A 1 95 ? -25.846 14.548 0.260 1.00 87.06 95 LYS A O 1
ATOM 776 N N . ARG A 1 96 ? -27.139 15.590 1.781 1.00 90.56 96 ARG A N 1
ATOM 777 C CA . ARG A 1 96 ? -27.802 16.501 0.828 1.00 90.56 96 ARG A CA 1
ATOM 778 C C . ARG A 1 96 ? -26.809 17.414 0.116 1.00 90.56 96 ARG A C 1
ATOM 780 O O . ARG A 1 96 ? -26.905 17.565 -1.094 1.00 90.56 96 ARG A O 1
ATOM 787 N N . ILE A 1 97 ? -25.845 17.975 0.848 1.00 90.69 97 ILE A N 1
ATOM 788 C CA . ILE A 1 97 ? -24.805 18.838 0.270 1.00 90.69 97 ILE A CA 1
ATOM 789 C C . ILE A 1 97 ? -23.928 18.061 -0.717 1.00 90.69 97 ILE A C 1
ATOM 791 O O . ILE A 1 97 ? -23.649 18.548 -1.810 1.00 90.69 97 ILE A O 1
ATOM 795 N N . ILE A 1 98 ? -23.513 16.839 -0.374 1.00 89.00 98 ILE A N 1
ATOM 796 C CA . ILE A 1 98 ? -22.739 15.985 -1.287 1.00 89.00 98 ILE A CA 1
ATOM 797 C C . ILE A 1 98 ? -23.573 15.637 -2.527 1.00 89.00 98 ILE A C 1
ATOM 799 O O . ILE A 1 98 ? -23.083 15.765 -3.642 1.00 89.00 98 ILE A O 1
ATOM 803 N N . GLU A 1 99 ? -24.840 15.255 -2.365 1.00 88.00 99 GLU A N 1
ATOM 804 C CA . GLU A 1 99 ? -25.735 14.954 -3.491 1.00 88.00 99 GLU A CA 1
ATOM 805 C C . GLU A 1 99 ? -26.011 16.161 -4.399 1.00 88.00 99 GLU A C 1
ATOM 807 O O . GLU A 1 99 ? -26.211 15.967 -5.597 1.00 88.00 99 GLU A O 1
ATOM 812 N N . SER A 1 100 ? -26.023 17.387 -3.860 1.00 88.69 100 SER A N 1
ATOM 813 C CA . SER A 1 100 ? -26.209 18.606 -4.658 1.00 88.69 100 SER A CA 1
ATOM 814 C C . SER A 1 100 ? -24.933 19.067 -5.361 1.00 88.69 100 SER A C 1
ATOM 816 O O . SER A 1 100 ? -25.013 19.731 -6.388 1.00 88.69 100 SER A O 1
ATOM 818 N N . THR A 1 101 ? -23.761 18.762 -4.798 1.00 87.94 101 THR A N 1
ATOM 819 C CA . THR A 1 101 ? -22.463 19.253 -5.300 1.00 87.94 101 THR A CA 1
ATOM 820 C C . THR A 1 101 ? -21.733 18.246 -6.177 1.00 87.94 101 THR A C 1
ATOM 822 O O . THR A 1 101 ? -20.965 18.639 -7.053 1.00 87.94 101 THR A O 1
ATOM 825 N N . VAL A 1 102 ? -21.960 16.948 -5.972 1.00 85.25 102 VAL A N 1
ATOM 826 C CA . VAL A 1 102 ? -21.323 15.896 -6.760 1.00 85.25 102 VAL A CA 1
ATOM 827 C C . VAL A 1 102 ? -22.202 15.583 -7.973 1.00 85.25 102 VAL A C 1
ATOM 829 O O . VAL A 1 102 ? -23.363 15.204 -7.802 1.00 85.25 102 VAL A O 1
ATOM 832 N N . PRO A 1 103 ? -21.677 15.683 -9.209 1.00 79.19 103 PRO A N 1
ATOM 833 C CA . PRO A 1 103 ? -22.437 15.318 -10.395 1.00 79.19 103 PRO A CA 1
ATOM 834 C C . PRO A 1 103 ? -22.848 13.847 -10.304 1.00 79.19 103 PRO A C 1
ATOM 836 O O . PRO A 1 103 ? -22.005 12.955 -10.162 1.00 79.19 103 PRO A O 1
ATOM 839 N N . ARG A 1 104 ? -24.159 13.581 -10.375 1.00 73.75 104 ARG A N 1
ATOM 840 C CA . ARG A 1 104 ? -24.685 12.214 -10.373 1.00 73.75 104 ARG A CA 1
ATOM 841 C C . ARG A 1 104 ? -24.106 11.472 -11.573 1.00 73.75 104 ARG A C 1
ATOM 843 O O . ARG A 1 104 ? -24.439 11.770 -12.719 1.00 73.75 104 ARG A O 1
ATOM 850 N N . ARG A 1 105 ? -23.249 10.480 -11.313 1.00 68.69 105 ARG A N 1
ATOM 851 C CA . ARG A 1 105 ? -22.891 9.489 -12.329 1.00 68.69 105 ARG A CA 1
ATOM 852 C C . ARG A 1 105 ? -24.194 8.786 -12.694 1.00 68.69 105 ARG A C 1
ATOM 854 O O . ARG A 1 105 ? -24.803 8.160 -11.830 1.00 68.69 105 ARG A O 1
ATOM 861 N N . LYS A 1 106 ? -24.662 8.962 -13.932 1.00 63.38 106 LYS A N 1
ATOM 862 C CA . LYS A 1 106 ? -25.801 8.214 -14.470 1.00 63.38 106 LYS A CA 1
ATOM 863 C C . LYS A 1 106 ? -25.418 6.736 -14.390 1.00 63.38 106 LYS A C 1
ATOM 865 O O . LYS A 1 106 ? -24.598 6.270 -15.179 1.00 63.38 106 LYS A O 1
ATOM 870 N N . ASN A 1 107 ? -25.907 6.036 -13.372 1.00 56.69 107 ASN A N 1
ATOM 871 C CA . ASN A 1 107 ? -25.764 4.592 -13.306 1.00 56.69 107 ASN A CA 1
ATOM 872 C C . ASN A 1 107 ? -26.490 4.035 -14.530 1.00 56.69 107 ASN A C 1
ATOM 874 O O . ASN A 1 107 ? -27.629 4.420 -14.787 1.00 56.69 107 ASN A O 1
ATOM 878 N N . LYS A 1 108 ? -25.791 3.20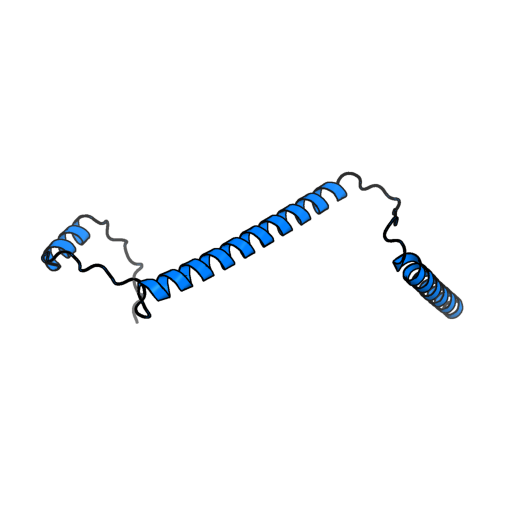0 -15.304 1.00 56.47 108 LYS A N 1
ATOM 879 C CA . LYS A 1 108 ? -26.373 2.436 -16.407 1.00 56.47 108 LYS A CA 1
ATOM 880 C C . LYS A 1 108 ? -27.625 1.736 -15.878 1.00 56.47 108 LYS A C 1
ATOM 882 O O . LYS A 1 108 ? -27.559 1.078 -14.840 1.00 56.47 108 LYS A O 1
ATOM 887 N N . GLU A 1 109 ? -28.734 1.979 -16.558 1.00 55.53 109 GLU A N 1
ATOM 888 C CA . GLU A 1 109 ? -30.052 1.409 -16.305 1.00 55.53 109 GLU A CA 1
ATOM 889 C C . GLU A 1 109 ? -29.926 -0.103 -16.058 1.00 55.53 109 GLU A C 1
ATOM 891 O O . GLU A 1 109 ? -29.269 -0.813 -16.822 1.00 55.53 109 GLU A O 1
ATOM 896 N N . GLN A 1 110 ? -30.495 -0.585 -14.951 1.00 61.66 110 GLN A N 1
ATOM 897 C CA . GLN A 1 110 ? -30.709 -2.019 -14.769 1.00 61.66 110 GLN A CA 1
ATOM 898 C C . GLN A 1 110 ? -31.739 -2.470 -15.818 1.00 61.66 110 GLN A C 1
ATOM 900 O O . GLN A 1 110 ? -32.729 -1.757 -16.003 1.00 61.66 110 GLN A O 1
ATOM 905 N N . PRO A 1 111 ? -31.526 -3.593 -16.525 1.00 46.91 111 PRO A N 1
ATOM 906 C CA . PRO A 1 111 ? -32.519 -4.092 -17.466 1.00 46.91 111 PRO A CA 1
ATOM 907 C C . PRO A 1 111 ? -33.773 -4.552 -16.700 1.00 46.91 111 PRO A C 1
ATOM 909 O O . PRO A 1 111 ? 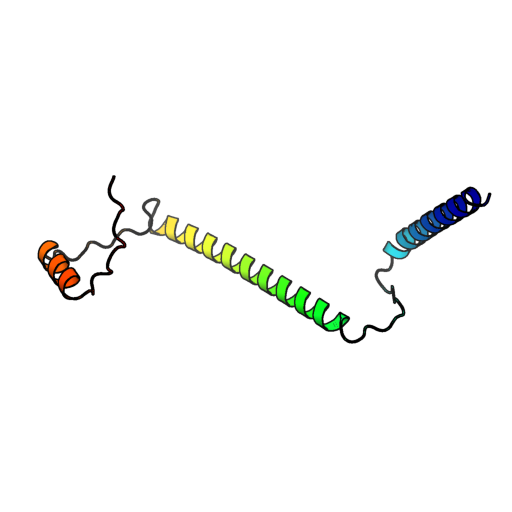-33.634 -5.055 -15.582 1.00 46.91 111 PRO A O 1
ATOM 912 N N . PRO A 1 112 ? -34.979 -4.364 -17.266 1.00 65.12 112 PRO A N 1
ATOM 913 C CA . PRO A 1 112 ? -36.210 -4.866 -16.667 1.00 65.12 112 PRO A CA 1
ATOM 914 C C . PRO A 1 112 ? -36.226 -6.403 -16.679 1.00 65.12 112 PRO A C 1
ATOM 916 O O . PRO A 1 112 ? -35.763 -7.010 -17.648 1.00 65.12 112 PRO A O 1
ATOM 919 N N . GLU A 1 113 ? -36.735 -6.994 -15.592 1.00 52.12 113 GLU A N 1
ATOM 920 C CA . GLU A 1 113 ? -37.156 -8.406 -15.528 1.00 52.12 113 GLU A CA 1
ATOM 921 C C . GLU A 1 113 ? -38.293 -8.707 -16.513 1.00 52.12 113 GLU A C 1
ATOM 923 O O . GLU A 1 113 ? -39.148 -7.812 -16.726 1.00 52.12 113 GLU A O 1
#

pLDDT: mean 75.09, std 16.48, range [41.25, 97.5]

Radius of gyration: 33.73 Å; chains: 1; bounding box: 73×68×62 Å

Sequence (113 aa):
MSTDKEKQKQMQDFLNRKRKLDMNVADDSKLQNPSTSSEKKSEESVEKDKRQEQYEKAKKALLFDAKRAKERAELVGPQGYLKPKSLSTNKQFLKRIIESTVPRRKNKEQPPE

Foldseek 3Di:
DCVVVVVVVVVVVVVVVVVVVVVCVVPPDDDDDDDDDPPPPVVVVVVVVVVVVVVVVVVVVVVVVVVVVVVQCVVVNPVGPDDPDPPPDDPVVVVVVCVVPPPDPPDPDDDDD